Protein AF-A0ABD2LRY4-F1 (afdb_monomer_lite)

Radius of gyration: 22.07 Å; chains: 1; bounding box: 58×43×52 Å

Sequence (86 aa):
MPRQVLELSDYFAPLAALIMFALAILVFSFFVINFFYITDRDDLTVFEKFGAHLHLCLGPHSMSDIYRGGPRNYPQPQGTDKKMNS

pLDDT: mean 76.56, std 14.85, range [44.25, 97.06]

Secondary structure (DSSP, 8-state):
-PPP---GGGGHHHHHHHHHHHHHHHHIIIIIIIIII--TTSPPPHHHHHHHHTT---SSS-HHHHHTTSSTTSPPPPP-------

Structure (mmCIF, N/CA/C/O backbone):
data_AF-A0ABD2LRY4-F1
#
_entry.id   AF-A0ABD2LRY4-F1
#
loop_
_atom_site.group_PDB
_atom_site.id
_atom_site.type_symbol
_atom_site.label_atom_id
_atom_site.label_alt_id
_atom_site.label_comp_id
_atom_site.label_asym_id
_atom_site.label_entity_id
_atom_site.label_seq_id
_atom_site.pdbx_PDB_ins_code
_atom_site.Cartn_x
_atom_site.Cartn_y
_atom_site.Cartn_z
_atom_site.occupancy
_atom_site.B_iso_or_equiv
_atom_site.auth_seq_id
_atom_site.auth_comp_id
_atom_site.auth_asym_id
_atom_site.auth_atom_id
_atom_site.pdbx_PDB_model_num
ATOM 1 N N . MET A 1 1 ? 35.785 -8.324 -24.219 1.00 64.00 1 MET A N 1
ATOM 2 C CA . MET A 1 1 ? 34.337 -8.517 -23.991 1.00 64.00 1 MET A CA 1
ATOM 3 C C . MET A 1 1 ? 33.602 -7.541 -24.895 1.00 64.00 1 MET A C 1
ATOM 5 O O . MET A 1 1 ? 34.025 -6.387 -24.928 1.00 64.00 1 MET A O 1
ATOM 9 N N . PRO A 1 2 ? 32.606 -7.976 -25.683 1.00 75.88 2 PRO A N 1
ATOM 10 C CA . PRO A 1 2 ? 31.807 -7.051 -26.487 1.00 75.88 2 PRO A CA 1
ATOM 11 C C . PRO A 1 2 ? 31.148 -6.018 -25.561 1.00 75.88 2 PRO A C 1
ATOM 13 O O . PRO A 1 2 ? 30.682 -6.374 -24.480 1.00 75.88 2 PRO A O 1
ATOM 16 N N . ARG A 1 3 ? 31.173 -4.732 -25.937 1.00 79.50 3 ARG A N 1
ATOM 17 C CA . ARG A 1 3 ?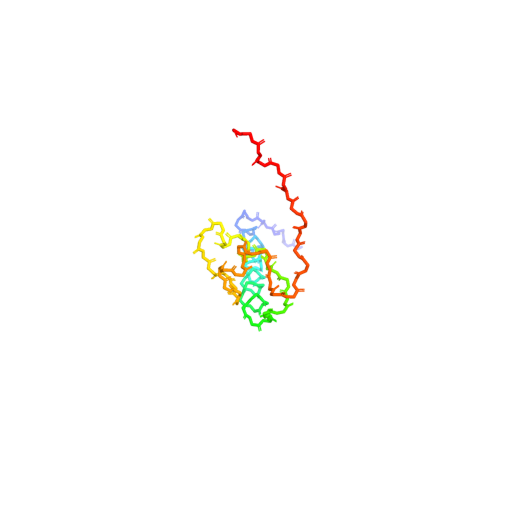 30.510 -3.684 -25.149 1.00 79.50 3 ARG A CA 1
ATOM 18 C C . ARG A 1 3 ? 29.003 -3.868 -25.278 1.00 79.50 3 ARG A C 1
ATOM 20 O O . ARG A 1 3 ? 28.489 -3.868 -26.392 1.00 79.50 3 ARG A O 1
ATOM 27 N N . GLN A 1 4 ? 28.319 -4.015 -24.151 1.00 83.06 4 GLN A N 1
ATOM 28 C CA . GLN A 1 4 ? 26.865 -3.959 -24.119 1.00 83.06 4 GLN A CA 1
ATOM 29 C C . GLN A 1 4 ? 26.430 -2.539 -24.493 1.00 83.06 4 GLN A C 1
ATOM 31 O O . GLN A 1 4 ? 26.853 -1.573 -23.857 1.00 83.06 4 GLN A O 1
ATOM 36 N N . VAL A 1 5 ? 25.628 -2.420 -25.548 1.00 85.88 5 VAL A N 1
ATOM 37 C CA . VAL A 1 5 ? 24.939 -1.176 -25.895 1.00 85.88 5 VAL A CA 1
ATOM 38 C C . VAL A 1 5 ? 23.625 -1.211 -25.131 1.00 85.88 5 VAL A C 1
ATOM 40 O O . VAL A 1 5 ? 22.823 -2.112 -25.348 1.00 85.88 5 VAL A O 1
ATOM 43 N N . LEU A 1 6 ? 23.481 -0.312 -24.162 1.00 82.88 6 LEU A N 1
ATOM 44 C CA . LEU A 1 6 ? 22.268 -0.186 -23.364 1.00 82.88 6 LEU A CA 1
ATOM 45 C C . LEU A 1 6 ? 21.302 0.713 -24.119 1.00 82.88 6 LEU A C 1
ATOM 47 O O . LEU A 1 6 ? 21.594 1.890 -24.344 1.00 82.88 6 LEU A O 1
ATOM 51 N N . GLU A 1 7 ? 20.169 0.149 -24.502 1.00 87.00 7 GLU A N 1
ATOM 52 C CA . GLU A 1 7 ? 19.071 0.896 -25.093 1.00 87.00 7 GLU A CA 1
ATOM 53 C C . GLU A 1 7 ? 18.185 1.458 -23.978 1.00 87.00 7 GLU A C 1
ATOM 55 O O . GLU A 1 7 ? 18.106 0.914 -22.873 1.00 87.00 7 GLU A O 1
ATOM 60 N N . LEU A 1 8 ? 17.468 2.551 -24.252 1.00 83.69 8 LEU A N 1
ATOM 61 C CA . LEU A 1 8 ? 16.576 3.153 -23.253 1.00 83.69 8 LEU A CA 1
ATOM 62 C C . LEU A 1 8 ? 15.504 2.151 -22.769 1.00 83.69 8 LEU A C 1
ATOM 64 O O . LEU A 1 8 ? 15.068 2.206 -21.619 1.00 83.69 8 LEU A O 1
ATOM 68 N N . SER A 1 9 ? 15.118 1.211 -23.640 1.00 85.00 9 SER A N 1
ATOM 69 C CA . SER A 1 9 ? 14.199 0.103 -23.354 1.00 85.00 9 SER A CA 1
ATOM 70 C C . SER A 1 9 ? 14.660 -0.780 -22.194 1.00 85.00 9 SER A C 1
ATOM 72 O O . SER A 1 9 ? 13.833 -1.256 -21.416 1.00 85.00 9 SER A O 1
ATOM 74 N N . ASP A 1 10 ? 15.971 -0.961 -22.035 1.00 85.75 10 ASP A N 1
ATOM 75 C CA . ASP A 1 10 ? 16.544 -1.880 -21.049 1.00 85.75 10 ASP A CA 1
ATOM 76 C C . ASP A 1 10 ? 16.346 -1.375 -19.610 1.00 85.75 10 ASP A C 1
ATOM 78 O O . ASP A 1 10 ? 16.341 -2.158 -18.660 1.00 85.75 10 ASP A O 1
ATOM 82 N N . TYR A 1 11 ? 16.091 -0.072 -19.441 1.00 87.25 11 TYR A N 1
ATOM 83 C CA . TYR A 1 11 ? 15.786 0.548 -18.150 1.00 87.25 11 TYR A CA 1
ATOM 84 C C . TYR A 1 11 ? 14.315 0.409 -17.730 1.00 87.25 11 TYR A C 1
ATOM 86 O O . TYR A 1 11 ? 13.994 0.591 -16.554 1.00 87.25 11 TYR A O 1
ATOM 94 N N . PHE A 1 12 ? 13.408 0.045 -18.640 1.00 92.06 12 PHE A N 1
ATOM 95 C CA . PHE A 1 12 ? 12.001 -0.160 -18.281 1.00 92.06 12 PHE A CA 1
ATOM 96 C C . PHE A 1 12 ? 11.781 -1.452 -17.500 1.00 92.06 12 PHE A C 1
ATOM 98 O O . PHE A 1 12 ? 10.897 -1.494 -16.651 1.00 92.06 12 PHE A O 1
ATOM 105 N N . ALA A 1 13 ? 12.592 -2.487 -17.732 1.00 89.12 13 ALA A N 1
ATOM 106 C CA . ALA A 1 13 ? 12.506 -3.744 -16.992 1.00 89.12 13 ALA A CA 1
ATOM 107 C C . ALA A 1 13 ? 12.698 -3.563 -15.468 1.00 89.12 13 ALA A C 1
ATOM 109 O O . ALA A 1 13 ? 11.816 -3.987 -14.713 1.00 89.12 13 ALA A O 1
ATOM 110 N N . PRO A 1 14 ? 13.766 -2.900 -14.972 1.00 93.44 14 PRO A N 1
ATOM 111 C CA . PRO A 1 14 ? 13.911 -2.645 -13.539 1.00 93.44 14 PRO A CA 1
ATOM 112 C C . PRO A 1 14 ? 12.836 -1.694 -12.993 1.00 93.44 14 PRO A C 1
ATOM 114 O O . PRO A 1 14 ? 12.370 -1.891 -11.871 1.00 93.44 14 PRO A O 1
ATOM 117 N N . LEU A 1 15 ? 12.386 -0.707 -13.778 1.00 94.69 15 LEU A N 1
ATOM 118 C CA . LEU A 1 15 ? 11.294 0.181 -13.370 1.00 94.69 15 LEU A CA 1
ATOM 119 C C . LEU A 1 15 ? 9.974 -0.586 -13.192 1.00 94.69 15 LEU A C 1
ATOM 121 O O . LEU A 1 15 ? 9.299 -0.439 -12.174 1.00 94.69 15 LEU A O 1
ATOM 125 N N . ALA A 1 16 ? 9.628 -1.441 -14.154 1.00 94.50 16 ALA A N 1
ATOM 126 C CA . ALA A 1 16 ? 8.443 -2.286 -14.096 1.00 94.50 16 ALA A CA 1
ATOM 127 C C . ALA A 1 16 ? 8.509 -3.264 -12.916 1.00 94.50 16 ALA A C 1
ATOM 129 O O . ALA A 1 16 ? 7.516 -3.434 -12.211 1.00 94.50 16 ALA A O 1
ATOM 130 N N . ALA A 1 17 ? 9.678 -3.855 -12.647 1.00 95.56 17 ALA A N 1
ATOM 131 C CA . ALA A 1 17 ? 9.877 -4.727 -11.492 1.00 95.56 17 ALA A CA 1
ATOM 132 C C . ALA A 1 17 ? 9.638 -3.990 -10.162 1.00 95.56 17 ALA A C 1
ATOM 134 O O . ALA A 1 17 ? 8.964 -4.522 -9.280 1.00 95.56 17 ALA A O 1
ATOM 135 N N . LEU A 1 18 ? 10.125 -2.750 -10.033 1.00 96.31 18 LEU A N 1
ATOM 136 C CA . LEU A 1 18 ? 9.912 -1.927 -8.839 1.00 96.31 18 LEU A CA 1
ATOM 137 C C . LEU A 1 18 ? 8.428 -1.597 -8.639 1.00 96.31 18 LEU A C 1
ATOM 139 O O . LEU A 1 18 ? 7.914 -1.730 -7.528 1.00 96.31 18 LEU A O 1
ATOM 143 N N . ILE A 1 19 ? 7.724 -1.229 -9.713 1.00 96.62 19 ILE A N 1
ATOM 144 C CA . ILE A 1 19 ? 6.281 -0.954 -9.672 1.00 96.62 19 ILE A CA 1
ATOM 145 C C . ILE A 1 19 ? 5.508 -2.212 -9.264 1.00 96.62 19 ILE A C 1
ATOM 147 O O . ILE A 1 19 ? 4.674 -2.152 -8.363 1.00 96.62 19 ILE A O 1
ATOM 151 N N . MET A 1 20 ? 5.808 -3.360 -9.873 1.00 97.06 20 MET A N 1
ATOM 152 C CA . MET A 1 20 ? 5.163 -4.633 -9.542 1.00 97.06 20 MET A CA 1
ATOM 153 C C . MET A 1 20 ? 5.390 -5.033 -8.085 1.00 97.06 20 MET A C 1
ATOM 155 O O . MET A 1 20 ? 4.461 -5.481 -7.418 1.00 97.06 20 MET A O 1
ATOM 159 N N . PHE A 1 21 ? 6.602 -4.834 -7.568 1.00 96.50 21 PHE A N 1
ATOM 160 C CA . PHE A 1 21 ? 6.914 -5.101 -6.170 1.00 96.50 21 PHE A CA 1
ATOM 161 C C . PHE A 1 21 ? 6.146 -4.175 -5.219 1.00 96.50 21 PHE A C 1
ATOM 163 O O . PHE A 1 21 ? 5.554 -4.641 -4.246 1.00 96.50 21 PHE A O 1
ATOM 170 N N . ALA A 1 22 ? 6.087 -2.877 -5.526 1.00 96.12 22 ALA A N 1
ATOM 171 C CA . ALA A 1 22 ? 5.316 -1.918 -4.741 1.00 96.12 22 ALA A CA 1
ATOM 172 C C . ALA A 1 22 ? 3.816 -2.260 -4.736 1.00 96.12 22 ALA A C 1
ATOM 174 O O . ALA A 1 22 ? 3.182 -2.236 -3.681 1.00 96.12 22 ALA A O 1
ATOM 175 N N . LEU A 1 23 ? 3.259 -2.645 -5.890 1.00 95.88 23 LEU A N 1
ATOM 176 C CA . LEU A 1 23 ? 1.875 -3.107 -6.002 1.00 95.88 23 LEU A CA 1
ATOM 177 C C . LEU A 1 23 ? 1.637 -4.391 -5.203 1.00 95.88 23 LEU A C 1
ATOM 179 O O . LEU A 1 23 ? 0.623 -4.498 -4.521 1.00 95.88 23 LEU A O 1
ATOM 183 N N . ALA A 1 24 ? 2.572 -5.341 -5.235 1.00 95.50 24 ALA A N 1
ATOM 184 C CA . ALA A 1 24 ? 2.471 -6.568 -4.454 1.00 95.50 24 ALA A CA 1
ATOM 185 C C . ALA A 1 24 ? 2.451 -6.282 -2.944 1.00 95.50 24 ALA A C 1
ATOM 187 O O . ALA A 1 24 ? 1.596 -6.819 -2.241 1.00 95.50 24 ALA A O 1
ATOM 188 N N . ILE A 1 25 ? 3.326 -5.396 -2.448 1.00 94.19 25 ILE A N 1
ATOM 189 C CA . ILE A 1 25 ? 3.305 -4.953 -1.043 1.00 94.19 25 ILE A CA 1
ATOM 190 C C . ILE A 1 25 ? 1.984 -4.263 -0.715 1.00 94.19 25 ILE A C 1
ATOM 192 O O . ILE A 1 25 ? 1.407 -4.531 0.336 1.00 94.19 25 ILE A O 1
ATOM 196 N N . LEU A 1 26 ? 1.495 -3.388 -1.597 1.00 90.56 26 LEU A N 1
ATOM 197 C CA . LEU A 1 26 ? 0.241 -2.672 -1.381 1.00 90.56 26 LEU A CA 1
ATOM 198 C C . LEU A 1 26 ? -0.937 -3.643 -1.256 1.00 90.56 26 LEU A C 1
ATOM 200 O O . LEU A 1 26 ? -1.704 -3.553 -0.302 1.00 90.56 26 LEU A O 1
ATOM 204 N N . VAL A 1 27 ? -1.047 -4.599 -2.180 1.00 89.88 27 VAL A N 1
ATOM 205 C CA . VAL A 1 27 ? -2.075 -5.647 -2.163 1.00 89.88 27 VAL A CA 1
ATOM 206 C C . VAL A 1 27 ? -1.931 -6.504 -0.909 1.00 89.88 27 VAL A C 1
ATOM 208 O O . VAL A 1 27 ? -2.914 -6.742 -0.218 1.00 89.88 27 VAL A O 1
ATOM 211 N N . PHE A 1 28 ? -0.721 -6.929 -0.556 1.00 90.56 28 PHE A N 1
ATOM 212 C CA . PHE A 1 28 ? -0.511 -7.747 0.635 1.00 90.56 28 PHE A CA 1
ATOM 213 C C . PHE A 1 28 ? -0.869 -6.993 1.924 1.00 90.56 28 PHE A C 1
ATOM 215 O O . PHE A 1 28 ? -1.567 -7.522 2.782 1.00 90.56 28 PHE A O 1
ATOM 222 N N . SER A 1 29 ? -0.457 -5.734 2.048 1.00 87.06 29 SER A N 1
ATOM 223 C CA . SER A 1 29 ? -0.784 -4.886 3.196 1.00 87.06 29 SER A CA 1
ATOM 224 C C . SER A 1 29 ? -2.292 -4.648 3.307 1.00 87.06 29 SER A C 1
ATOM 226 O O . SER A 1 29 ? -2.882 -4.826 4.372 1.00 87.06 29 SER A O 1
ATOM 228 N N . PHE A 1 30 ? -2.940 -4.323 2.188 1.00 84.50 30 PHE A N 1
ATOM 229 C CA . PHE A 1 30 ? -4.366 -4.035 2.165 1.00 84.50 30 PHE A CA 1
ATOM 230 C C . PHE A 1 30 ? -5.223 -5.286 2.386 1.00 84.50 30 PHE A C 1
ATOM 232 O O . PHE A 1 30 ? -6.124 -5.262 3.213 1.00 84.50 30 PHE A O 1
ATOM 239 N N . PHE A 1 31 ? -4.952 -6.389 1.690 1.00 83.69 31 PHE A N 1
ATOM 240 C CA . PHE A 1 31 ? -5.778 -7.594 1.779 1.00 83.69 31 PHE A CA 1
ATOM 241 C C . PHE A 1 31 ? -5.364 -8.519 2.922 1.00 83.69 31 PHE A C 1
ATOM 243 O O . PHE A 1 31 ? -6.221 -9.016 3.637 1.00 83.69 31 PHE A O 1
ATOM 250 N N . VAL A 1 32 ? -4.073 -8.779 3.123 1.00 82.19 32 VAL A N 1
ATOM 251 C CA . VAL A 1 32 ? -3.642 -9.777 4.115 1.00 82.19 32 VAL A CA 1
ATOM 252 C C . VAL A 1 32 ? -3.626 -9.183 5.511 1.00 82.19 32 VAL A C 1
ATOM 254 O O . VAL A 1 32 ? -4.243 -9.728 6.420 1.00 82.19 32 VAL A O 1
ATOM 257 N N . ILE A 1 33 ? -2.964 -8.043 5.690 1.00 82.88 33 ILE A N 1
ATOM 258 C CA . ILE A 1 33 ? -2.857 -7.444 7.021 1.00 82.88 33 ILE A CA 1
ATOM 259 C C . ILE A 1 33 ? -4.190 -6.793 7.392 1.00 82.88 33 ILE A C 1
ATOM 261 O O . ILE A 1 33 ? -4.789 -7.170 8.394 1.00 82.88 33 ILE A O 1
ATOM 265 N N . ASN A 1 34 ? -4.691 -5.872 6.564 1.00 79.88 34 ASN A N 1
ATOM 266 C CA . ASN A 1 34 ? -5.851 -5.059 6.928 1.00 79.88 34 ASN A CA 1
ATOM 267 C C . ASN A 1 34 ? -7.203 -5.808 6.899 1.00 79.88 34 ASN A C 1
ATOM 269 O O . ASN A 1 34 ? -8.059 -5.476 7.709 1.00 79.88 34 ASN A O 1
ATOM 273 N N . PHE A 1 35 ? -7.399 -6.846 6.068 1.00 77.31 35 PHE A N 1
ATOM 274 C CA . PHE A 1 35 ? -8.640 -7.649 6.115 1.00 77.31 35 PHE A CA 1
ATOM 275 C C . PHE A 1 35 ? -8.551 -8.932 6.948 1.00 77.31 35 PHE A C 1
ATOM 277 O O . PHE A 1 35 ? -9.533 -9.270 7.602 1.00 77.31 35 PHE A O 1
ATOM 284 N N . PHE A 1 36 ? -7.439 -9.678 6.916 1.00 77.25 36 PHE A N 1
ATOM 285 C CA . PHE A 1 36 ? -7.379 -10.973 7.615 1.00 77.25 36 PHE A CA 1
ATOM 286 C C . PHE A 1 36 ? -6.779 -10.899 9.017 1.00 77.25 36 PHE A C 1
ATOM 288 O O . PHE A 1 36 ? -7.122 -11.734 9.852 1.00 77.25 36 PHE A O 1
ATOM 295 N N . TYR A 1 37 ? -5.860 -9.966 9.272 1.00 77.12 37 TYR A N 1
ATOM 296 C CA . TYR A 1 37 ? -5.102 -9.955 10.524 1.00 77.12 37 TYR A CA 1
ATOM 297 C C . TYR A 1 37 ? -5.661 -8.984 11.565 1.00 77.12 37 TYR A C 1
ATOM 299 O O . TYR A 1 37 ? -5.542 -9.233 12.762 1.00 77.12 37 TYR A O 1
ATOM 307 N N . ILE A 1 38 ? -6.282 -7.893 11.120 1.00 76.94 38 ILE A N 1
ATOM 308 C CA . ILE A 1 38 ? -6.853 -6.886 12.014 1.00 76.94 38 ILE A CA 1
ATOM 309 C C . ILE A 1 38 ? -8.144 -7.403 12.622 1.00 76.94 38 ILE A C 1
ATOM 311 O O . ILE A 1 38 ? -9.060 -7.838 11.928 1.00 76.94 38 ILE A O 1
ATOM 315 N N . THR A 1 39 ? -8.189 -7.352 13.946 1.00 70.62 39 THR A N 1
ATOM 316 C CA . THR A 1 39 ? -9.346 -7.740 14.747 1.00 70.62 39 THR A CA 1
ATOM 317 C C . THR A 1 39 ? -10.027 -6.485 15.304 1.00 70.62 39 THR A C 1
ATOM 319 O O . THR A 1 39 ? -9.392 -5.444 15.441 1.00 70.62 39 THR A O 1
ATOM 322 N N . ASP A 1 40 ? -11.290 -6.588 15.733 1.00 68.62 40 ASP A N 1
ATOM 323 C CA . ASP A 1 40 ? -12.092 -5.503 16.352 1.00 68.62 40 ASP A CA 1
ATOM 324 C C . ASP A 1 40 ? -11.496 -4.874 17.638 1.00 68.62 40 ASP A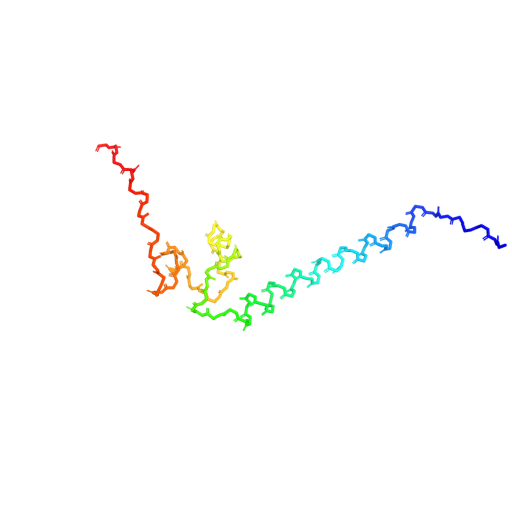 C 1
ATOM 326 O O . ASP A 1 40 ? -12.134 -4.069 18.324 1.00 68.62 40 ASP A O 1
ATOM 330 N N . ARG A 1 41 ? -10.313 -5.327 18.059 1.00 67.44 41 ARG A N 1
ATOM 331 C CA . ARG A 1 41 ? -9.594 -4.845 19.244 1.00 67.44 41 ARG A CA 1
ATOM 332 C C . ARG A 1 41 ? -8.374 -4.005 18.888 1.00 67.44 41 ARG A C 1
ATOM 334 O O . ARG A 1 41 ? -7.819 -3.387 19.793 1.00 67.44 41 ARG A O 1
ATOM 341 N N . ASP A 1 42 ? -7.964 -4.021 17.627 1.00 73.38 42 ASP A N 1
ATOM 342 C CA . ASP A 1 42 ? -6.810 -3.281 17.145 1.00 73.38 42 ASP A CA 1
ATOM 343 C C . ASP A 1 42 ? -7.194 -1.846 16.769 1.00 73.38 42 ASP A C 1
ATOM 345 O O . ASP A 1 42 ? -8.366 -1.486 16.625 1.00 73.38 42 ASP A O 1
ATOM 349 N N . ASP A 1 43 ? -6.178 -1.004 16.634 1.00 76.31 43 ASP A N 1
ATOM 350 C CA . ASP A 1 43 ? -6.335 0.408 16.310 1.00 76.31 43 ASP A CA 1
ATOM 351 C C . ASP A 1 43 ? -6.893 0.600 14.898 1.00 76.31 43 ASP A C 1
ATOM 353 O O . ASP A 1 43 ? -6.543 -0.127 13.967 1.00 76.31 43 ASP A O 1
ATOM 357 N N . LEU A 1 44 ? -7.687 1.662 14.722 1.00 76.00 44 LEU A N 1
ATOM 358 C CA . LEU A 1 44 ? -8.211 2.053 13.415 1.00 76.00 44 LEU A CA 1
ATOM 359 C C . LEU A 1 44 ? -7.083 2.250 12.406 1.00 76.00 44 LEU A C 1
ATOM 361 O O . LEU A 1 44 ? -6.207 3.113 12.591 1.00 76.00 44 LEU A O 1
ATOM 365 N N . THR A 1 45 ? -7.157 1.528 11.292 1.00 83.88 45 THR A N 1
ATOM 366 C CA . THR A 1 45 ? -6.131 1.650 10.264 1.00 83.88 45 THR A CA 1
ATOM 367 C C . THR A 1 45 ? -6.211 2.970 9.525 1.00 83.88 45 THR A C 1
ATOM 369 O O . THR A 1 45 ? -7.239 3.649 9.455 1.00 83.88 45 T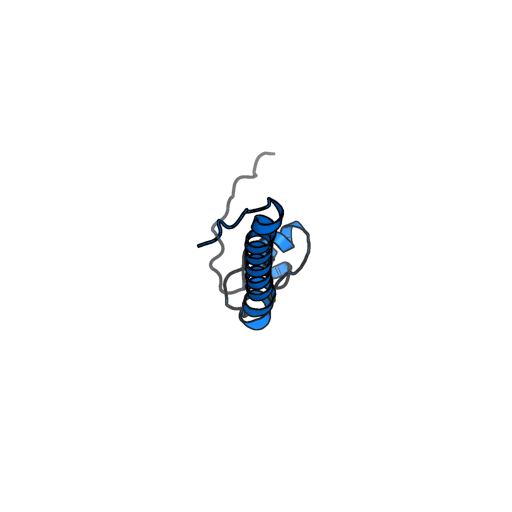HR A O 1
ATOM 372 N N . VAL A 1 46 ? -5.092 3.332 8.900 1.00 82.25 46 VAL A N 1
ATOM 373 C CA . VAL A 1 46 ? -5.050 4.458 7.963 1.00 82.25 46 VAL A CA 1
ATOM 374 C C . VAL A 1 46 ? -6.050 4.245 6.818 1.00 82.25 46 VAL A C 1
ATOM 376 O O . VAL A 1 46 ? -6.667 5.210 6.373 1.00 82.25 46 VAL A O 1
ATOM 379 N N . PHE A 1 47 ? -6.271 2.995 6.392 1.00 81.94 47 PHE A N 1
ATOM 380 C CA . PHE A 1 47 ? -7.260 2.661 5.368 1.00 81.94 47 PHE A CA 1
ATOM 381 C C . PHE A 1 47 ? -8.691 2.883 5.853 1.00 81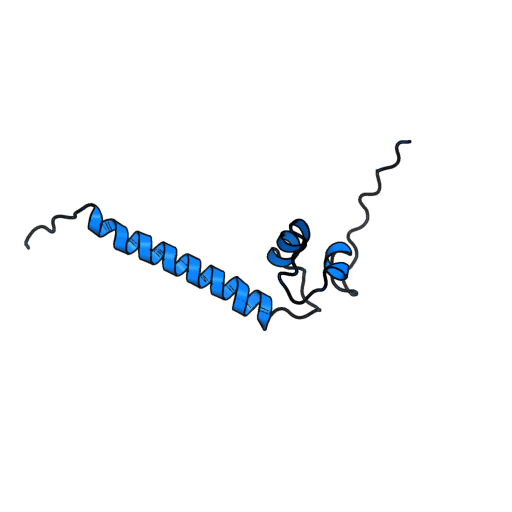.94 47 PHE A C 1
ATOM 383 O O . PHE A 1 47 ? -9.469 3.495 5.132 1.00 81.94 47 PHE A O 1
ATOM 390 N N . GLU A 1 48 ? -9.038 2.479 7.075 1.00 81.50 48 GLU A N 1
ATOM 391 C CA . GLU A 1 48 ? -10.365 2.729 7.653 1.00 81.50 48 GLU A CA 1
ATOM 392 C C . GLU A 1 48 ? -10.639 4.229 7.825 1.00 81.50 48 GLU A C 1
ATOM 394 O O . GLU A 1 48 ? -11.718 4.708 7.476 1.00 81.50 48 GLU A O 1
ATOM 399 N N . LYS A 1 49 ? -9.642 5.006 8.268 1.00 81.12 49 LYS A N 1
ATOM 400 C CA . LYS A 1 49 ? -9.751 6.473 8.374 1.00 81.12 49 LYS A CA 1
ATOM 401 C C . LYS A 1 49 ? -9.923 7.144 7.011 1.00 81.12 49 LYS A C 1
ATOM 403 O O . LYS A 1 49 ? -10.718 8.071 6.874 1.00 81.12 49 LYS A O 1
ATOM 408 N N . PHE A 1 50 ? -9.192 6.678 6.000 1.00 83.12 50 PHE A N 1
ATOM 409 C CA . PHE A 1 50 ? -9.319 7.178 4.632 1.00 83.12 50 PHE A CA 1
ATOM 410 C C . PHE A 1 50 ? -10.671 6.797 4.010 1.00 83.12 50 PHE A C 1
ATOM 412 O O . PHE A 1 50 ? -11.339 7.635 3.408 1.00 83.12 50 PHE A O 1
ATOM 419 N N . GLY A 1 51 ? -11.112 5.555 4.218 1.00 81.94 51 GLY A N 1
ATOM 420 C CA . GLY A 1 51 ? -12.412 5.050 3.788 1.00 81.94 51 GLY A CA 1
ATOM 421 C C . GLY A 1 51 ? -13.569 5.821 4.412 1.00 81.94 51 GLY A C 1
ATOM 422 O O . GLY A 1 51 ? -14.505 6.181 3.704 1.00 81.94 51 GLY A O 1
ATOM 423 N N . ALA A 1 52 ? -13.469 6.195 5.690 1.00 83.06 52 ALA A N 1
ATOM 424 C CA . ALA A 1 52 ? -14.475 7.014 6.360 1.00 83.06 52 ALA A CA 1
ATOM 425 C C . ALA A 1 52 ? -14.698 8.375 5.683 1.00 83.06 52 ALA A C 1
ATOM 427 O O . ALA A 1 52 ? -15.839 8.819 5.578 1.00 83.06 52 ALA A O 1
ATOM 428 N N . HIS A 1 53 ? -13.647 9.008 5.149 1.00 80.25 53 HIS A N 1
ATOM 429 C CA . HIS A 1 53 ? -13.788 10.249 4.377 1.00 80.25 53 HIS A CA 1
ATOM 430 C C . HIS A 1 53 ? -14.543 10.034 3.052 1.00 80.25 53 HIS A C 1
ATOM 432 O O . HIS A 1 53 ? -15.183 10.946 2.534 1.00 80.25 53 HIS A O 1
ATOM 438 N N . LEU A 1 54 ? -14.479 8.823 2.498 1.00 82.12 54 LEU A N 1
ATOM 439 C CA . LEU A 1 54 ? -15.161 8.421 1.266 1.00 82.12 54 LEU A CA 1
ATOM 440 C C . LEU A 1 54 ? -16.460 7.638 1.525 1.00 82.12 54 LEU A C 1
ATOM 442 O O . LEU A 1 54 ? -17.041 7.101 0.587 1.00 82.12 54 LEU A O 1
ATOM 446 N N . HIS A 1 55 ? -16.916 7.564 2.779 1.00 78.88 55 HIS A N 1
ATOM 447 C CA . HIS A 1 55 ? -18.052 6.743 3.212 1.00 78.88 55 HIS A CA 1
ATOM 448 C C . HIS A 1 55 ? -17.944 5.245 2.834 1.00 78.88 55 HIS A C 1
ATOM 450 O O . HIS A 1 55 ? -18.952 4.581 2.600 1.00 78.88 55 HIS A O 1
ATOM 456 N N . LEU A 1 56 ? -16.729 4.689 2.818 1.00 79.25 56 LEU A N 1
ATOM 457 C CA . LEU A 1 56 ? -16.436 3.282 2.529 1.00 79.25 56 LEU A CA 1
ATOM 458 C C . LEU A 1 56 ? -15.833 2.573 3.755 1.00 79.25 56 LEU A C 1
ATOM 460 O O . LEU A 1 56 ? -14.835 3.032 4.309 1.00 79.25 56 LEU A O 1
ATOM 464 N N . CYS A 1 57 ? -16.387 1.417 4.138 1.00 79.12 57 CYS A N 1
ATOM 465 C CA . CYS A 1 57 ? -15.752 0.511 5.105 1.00 79.12 57 CYS A CA 1
ATOM 466 C C . CYS A 1 57 ? -14.600 -0.226 4.411 1.00 79.12 57 CYS A C 1
ATOM 468 O O . CYS A 1 57 ? -14.831 -1.102 3.578 1.00 79.12 57 CYS A O 1
ATOM 470 N N . LEU A 1 58 ? -13.363 0.145 4.745 1.00 80.69 58 LEU A N 1
ATOM 471 C CA . LEU A 1 58 ? -12.137 -0.470 4.216 1.00 80.69 58 LEU A CA 1
ATOM 472 C C . LEU A 1 58 ? -11.453 -1.398 5.235 1.00 80.69 58 LEU A C 1
ATOM 474 O O . LEU A 1 58 ? -10.261 -1.666 5.112 1.00 80.69 58 LEU A O 1
ATOM 478 N N . GLY A 1 59 ? -12.195 -1.867 6.235 1.00 79.25 59 GLY A N 1
ATOM 479 C CA . GLY A 1 59 ? -11.711 -2.750 7.290 1.00 79.25 59 GLY A CA 1
ATOM 480 C C . GLY A 1 59 ? -12.868 -3.408 8.048 1.00 79.25 59 GLY A C 1
ATOM 481 O O . GLY A 1 59 ? -14.028 -3.245 7.648 1.00 79.25 59 GLY A O 1
ATOM 482 N N . PRO A 1 60 ? -12.562 -4.183 9.100 1.00 77.19 60 PRO A N 1
ATOM 483 C CA . PRO A 1 60 ? -13.554 -4.924 9.877 1.00 77.19 60 PRO A CA 1
ATOM 484 C C . PRO A 1 60 ? -14.434 -4.020 10.752 1.00 77.19 60 PRO A C 1
ATOM 486 O O . PRO A 1 60 ? -15.573 -4.388 11.047 1.00 77.19 60 PRO A O 1
ATOM 489 N N . HIS A 1 61 ? -13.958 -2.827 11.131 1.00 79.75 61 HIS A N 1
ATOM 490 C CA . HIS A 1 61 ? -14.730 -1.930 11.982 1.00 79.75 61 HIS A CA 1
ATOM 491 C C . HIS A 1 61 ? -15.890 -1.282 11.218 1.00 79.75 61 HIS A C 1
ATOM 493 O O . HIS A 1 61 ? -15.751 -0.800 10.090 1.00 79.75 61 HIS A O 1
ATOM 499 N N . SER A 1 62 ? -17.051 -1.214 11.872 1.00 79.62 62 SER A N 1
ATOM 500 C CA . SER A 1 62 ? -18.228 -0.517 11.349 1.00 79.62 62 SER A CA 1
ATOM 501 C C . SER A 1 62 ? -17.989 0.993 11.278 1.00 79.62 62 SER A C 1
ATOM 503 O O . SER A 1 62 ? -17.354 1.578 12.157 1.00 79.62 62 SER A O 1
ATOM 505 N N . MET A 1 63 ? -18.600 1.664 10.298 1.00 76.81 63 MET A N 1
ATOM 506 C CA . MET A 1 63 ? -18.558 3.128 10.166 1.00 76.81 63 MET A CA 1
ATOM 507 C C . MET A 1 63 ? -18.940 3.857 11.457 1.00 76.81 63 MET A C 1
ATOM 509 O O . MET A 1 63 ? -18.332 4.869 11.794 1.00 76.81 63 MET A O 1
ATOM 513 N N . SER A 1 64 ? -19.905 3.329 12.216 1.00 78.38 64 SER A N 1
ATOM 514 C CA . SER A 1 64 ? -20.298 3.894 13.513 1.00 78.38 64 SER A CA 1
ATOM 515 C C . SER A 1 64 ? -19.150 3.927 14.526 1.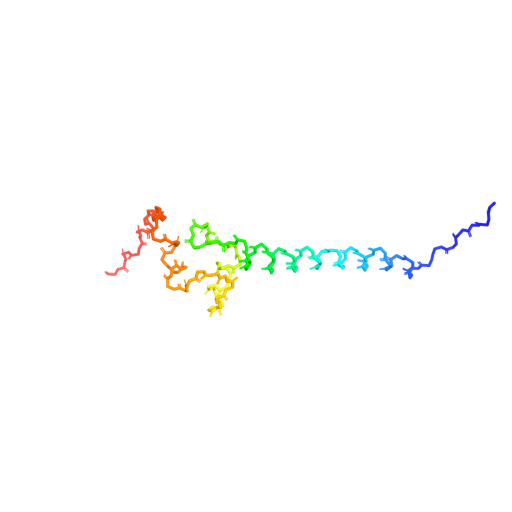00 78.38 64 SER A C 1
ATOM 517 O O . SER A 1 64 ? -19.040 4.883 15.291 1.00 78.38 64 SER A O 1
ATOM 519 N N . ASP A 1 65 ? -18.294 2.905 14.525 1.00 74.88 65 ASP A N 1
ATOM 520 C CA . ASP A 1 65 ? -17.149 2.799 15.432 1.00 74.88 65 ASP A CA 1
ATOM 521 C C . ASP A 1 65 ? -15.986 3.678 14.954 1.00 74.88 65 ASP A C 1
ATOM 523 O O . ASP A 1 65 ? -15.303 4.307 15.765 1.00 74.88 65 ASP A O 1
ATOM 527 N N . ILE A 1 66 ? -15.829 3.824 13.633 1.00 77.50 66 ILE A N 1
ATOM 528 C CA . ILE A 1 66 ? -14.840 4.727 13.033 1.00 77.50 66 ILE A CA 1
ATOM 529 C C . ILE A 1 66 ? -15.171 6.193 13.357 1.00 77.50 66 ILE A C 1
ATOM 531 O O . ILE A 1 66 ? -14.304 6.923 13.839 1.00 77.50 66 ILE A O 1
ATOM 535 N N . TYR A 1 67 ? -16.427 6.626 13.179 1.00 76.62 67 TYR A N 1
ATOM 536 C CA . TYR A 1 67 ? -16.863 7.992 13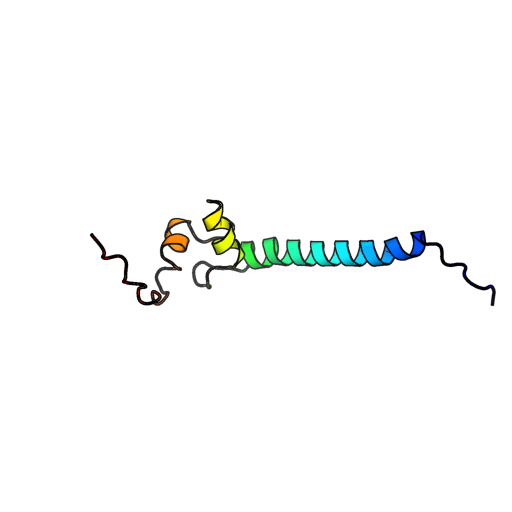.521 1.00 76.62 67 TYR A CA 1
ATOM 537 C C . TYR A 1 67 ? -16.774 8.300 15.017 1.00 76.62 67 TYR A C 1
ATOM 539 O O . TYR A 1 67 ? -16.600 9.453 15.404 1.00 76.62 67 TYR A O 1
ATOM 547 N N . ARG A 1 68 ? -16.872 7.272 15.862 1.00 73.75 68 ARG A N 1
ATOM 548 C CA . ARG A 1 68 ? -16.704 7.384 17.312 1.00 73.75 68 ARG A CA 1
ATOM 549 C C . ARG A 1 68 ? -15.232 7.475 17.742 1.00 73.75 68 ARG A C 1
ATOM 551 O O . ARG A 1 68 ? -14.961 7.744 18.912 1.00 73.75 68 ARG A O 1
ATOM 558 N N . GLY A 1 69 ? -14.291 7.285 16.818 1.00 69.25 69 GLY A N 1
ATOM 559 C CA . GLY A 1 69 ? -12.856 7.397 17.072 1.00 69.25 69 GLY A CA 1
ATOM 560 C C . GLY A 1 69 ? -12.184 6.105 17.543 1.00 69.25 69 GLY A C 1
ATOM 561 O O . GLY A 1 69 ? -11.069 6.182 18.051 1.00 69.25 69 GLY A O 1
ATOM 562 N N . GLY A 1 70 ? -12.822 4.941 17.377 1.00 65.81 70 GLY A N 1
ATOM 563 C CA . GLY A 1 70 ? -12.231 3.630 17.667 1.00 65.81 70 GLY A CA 1
ATOM 564 C C . GLY A 1 70 ? -13.172 2.663 18.398 1.00 65.81 70 GLY A C 1
ATOM 565 O O . GLY A 1 70 ? -14.269 3.055 18.815 1.00 65.81 70 GLY A O 1
ATOM 566 N N . PRO A 1 71 ? -12.762 1.390 18.562 1.00 61.25 71 PRO A N 1
ATOM 567 C CA . PRO A 1 71 ? -13.572 0.362 19.215 1.00 61.25 71 PRO A CA 1
ATOM 568 C C . PRO A 1 71 ? -13.882 0.707 20.683 1.00 61.25 71 PRO A C 1
ATOM 570 O O . PRO A 1 71 ? -13.199 1.505 21.316 1.00 61.25 71 PRO A O 1
ATOM 573 N N . ARG A 1 72 ? -14.928 0.100 21.267 1.00 56.22 72 ARG A N 1
ATOM 574 C CA . ARG A 1 72 ? -15.502 0.475 22.589 1.00 56.22 72 ARG A CA 1
ATOM 575 C C . ARG A 1 72 ? -14.510 0.614 23.758 1.00 56.22 72 ARG A C 1
ATOM 577 O O . ARG A 1 72 ? -14.850 1.300 24.718 1.00 56.22 72 ARG A O 1
ATOM 584 N N . ASN A 1 73 ? -13.342 -0.026 23.692 1.00 55.91 73 ASN A N 1
ATOM 585 C CA . ASN A 1 73 ? -12.310 0.008 24.736 1.00 55.91 73 ASN A CA 1
ATOM 586 C C . ASN A 1 73 ? -11.228 1.082 24.520 1.00 55.91 73 ASN A C 1
ATOM 588 O O . ASN A 1 73 ? -10.292 1.162 25.313 1.00 55.91 73 ASN A O 1
ATOM 592 N N . TYR A 1 74 ? -11.340 1.907 23.479 1.00 51.28 74 TYR A N 1
ATOM 593 C CA . TYR A 1 74 ? -10.403 2.994 23.231 1.00 51.28 74 TYR A CA 1
ATOM 594 C C . TYR A 1 74 ? -10.663 4.186 24.170 1.00 51.28 74 TYR A C 1
ATOM 596 O O . TYR A 1 74 ? -11.812 4.639 24.268 1.00 51.28 74 TYR A O 1
ATOM 604 N N . PRO A 1 75 ? -9.635 4.749 24.839 1.00 51.25 75 PRO A N 1
ATOM 605 C CA . PRO A 1 75 ? -9.770 6.038 25.501 1.00 51.25 75 PRO A CA 1
ATOM 606 C C . PRO A 1 75 ? -10.124 7.084 24.439 1.00 51.25 75 PRO A C 1
ATOM 608 O O . PRO A 1 75 ? -9.378 7.286 23.482 1.00 51.25 75 PRO A O 1
ATOM 611 N N . GLN A 1 76 ? -11.283 7.725 24.586 1.00 53.66 76 GLN A N 1
ATOM 612 C CA . GLN A 1 76 ? -11.707 8.804 23.697 1.00 53.66 76 GLN A CA 1
ATOM 613 C C . GLN A 1 76 ? -10.652 9.923 23.731 1.00 53.66 76 GLN A C 1
ATOM 615 O O . GLN A 1 76 ? -10.306 10.371 24.831 1.00 53.66 76 GLN A O 1
ATOM 620 N N . PRO A 1 77 ? -10.137 10.398 22.580 1.00 48.16 77 PRO A N 1
ATOM 621 C CA . PRO A 1 77 ? -9.323 11.600 22.571 1.00 48.16 77 PRO A CA 1
ATOM 622 C C . PRO A 1 77 ? -10.173 12.746 23.126 1.00 48.16 77 PRO A C 1
ATOM 624 O O . PRO A 1 77 ? -11.257 13.049 22.629 1.00 48.16 77 PRO A O 1
ATOM 627 N N . GLN A 1 78 ? -9.696 13.318 24.228 1.00 44.25 78 GLN A N 1
ATOM 628 C CA . GLN A 1 78 ? -10.362 14.370 24.980 1.00 44.25 78 GLN A CA 1
ATOM 629 C C . GLN A 1 78 ? -10.634 15.569 24.062 1.00 44.25 78 GLN A C 1
ATOM 631 O O . GLN A 1 78 ? -9.776 15.972 23.276 1.00 44.25 78 GLN A O 1
ATOM 636 N N . GLY A 1 79 ? -11.865 16.072 24.132 1.00 45.56 79 GLY A N 1
ATOM 637 C CA . GLY A 1 79 ? -12.500 16.900 23.118 1.00 45.56 79 GLY A CA 1
ATOM 638 C C . GLY A 1 79 ? -11.688 18.095 22.624 1.00 45.56 79 GLY A C 1
ATOM 639 O O . GLY A 1 79 ? -11.128 18.876 23.390 1.00 45.56 79 GLY A O 1
ATOM 640 N N . THR A 1 80 ? -11.766 18.319 21.314 1.00 46.31 80 THR A N 1
ATOM 641 C CA . THR A 1 80 ? -11.704 19.671 20.752 1.00 46.31 80 THR A CA 1
ATOM 642 C C . THR A 1 80 ? -13.049 20.366 20.993 1.00 46.31 80 THR A C 1
ATOM 644 O O . THR A 1 80 ? -13.784 20.711 20.071 1.00 46.31 80 THR A O 1
ATOM 647 N N . ASP A 1 81 ? -13.373 20.588 22.269 1.00 49.75 81 ASP A N 1
ATOM 648 C CA . ASP A 1 81 ? -14.373 21.574 22.667 1.00 49.75 81 ASP A CA 1
ATOM 649 C C . ASP A 1 81 ? -13.812 22.959 22.347 1.00 49.75 81 ASP A C 1
ATOM 651 O O . ASP A 1 81 ? -12.970 23.482 23.077 1.00 49.75 81 ASP A O 1
ATOM 655 N N . LYS A 1 82 ? -14.242 23.533 21.218 1.00 47.00 82 LYS A N 1
ATOM 656 C CA . LYS A 1 82 ? -14.411 24.984 21.005 1.00 47.00 82 LYS A CA 1
ATOM 657 C C . LYS A 1 82 ? -15.073 25.255 19.651 1.00 47.00 82 LYS A C 1
ATOM 659 O O . LYS A 1 82 ? -14.509 25.876 18.755 1.00 47.00 82 LYS A O 1
ATOM 664 N N . LYS A 1 83 ? -16.332 24.838 19.523 1.00 45.81 83 LYS A N 1
ATOM 665 C CA . LYS A 1 83 ? -17.313 25.554 18.699 1.00 45.81 83 LYS A CA 1
ATOM 666 C C . LYS A 1 83 ? -18.454 26.000 19.602 1.00 45.81 83 LYS A C 1
ATOM 668 O O . LYS A 1 83 ? -19.501 25.375 19.643 1.00 45.81 83 LYS A O 1
ATOM 673 N N . MET A 1 84 ? -18.230 27.092 20.323 1.00 46.22 84 MET A N 1
ATOM 674 C CA . MET A 1 84 ? -19.322 27.869 20.896 1.00 46.22 84 MET A CA 1
ATOM 675 C C . MET A 1 84 ? -19.064 29.334 20.570 1.00 46.22 84 MET A C 1
ATOM 677 O O . MET A 1 84 ? -18.388 30.052 21.296 1.00 46.22 84 MET A O 1
ATOM 681 N N . ASN A 1 85 ? -19.523 29.711 19.380 1.00 46.84 85 ASN A N 1
ATOM 682 C CA . ASN A 1 85 ? -19.798 31.086 19.004 1.00 46.84 85 ASN A CA 1
ATOM 683 C C . ASN A 1 85 ? -21.121 31.049 18.234 1.00 46.84 85 ASN A C 1
ATOM 685 O O . ASN A 1 85 ? -21.133 30.770 17.035 1.00 46.84 85 ASN A O 1
ATOM 689 N N . SER A 1 86 ? -22.219 31.221 18.963 1.00 46.88 86 SER A N 1
ATOM 690 C CA . SER A 1 86 ? -23.396 31.995 18.563 1.00 46.88 86 SER A CA 1
ATOM 691 C C . SER A 1 86 ? -24.316 32.168 19.761 1.00 46.88 86 SER A C 1
ATOM 693 O O . SER A 1 86 ? -24.346 31.253 20.612 1.00 46.88 86 SER A O 1
#

Organism: NCBI:txid157864

Foldseek 3Di:
DDDDDDDPVNVVVVVVVVVVVVVVVVCCCQPVCFEPPDDLVDAQDPQCQVCLVVVHRSHDDDNVQVVQRGHPPDDRDPDPPDPDDD